Protein AF-A0A933CI07-F1 (afdb_monomer_lite)

Radius of gyration: 17.87 Å; chains: 1; bounding box: 46×27×45 Å

Structure (mmCIF, N/CA/C/O backbone):
data_AF-A0A933CI07-F1
#
_entry.id   AF-A0A933CI07-F1
#
loop_
_atom_site.group_PDB
_atom_site.id
_atom_site.type_symbol
_atom_site.label_atom_id
_atom_site.label_alt_id
_atom_site.label_comp_id
_atom_site.label_asym_id
_atom_site.label_entity_id
_atom_site.label_seq_id
_atom_site.pdbx_PDB_ins_code
_atom_site.Cartn_x
_atom_site.Cartn_y
_atom_site.Cartn_z
_atom_site.occupancy
_atom_site.B_iso_or_equiv
_atom_site.auth_seq_id
_atom_site.auth_comp_id
_atom_site.auth_asym_id
_atom_site.auth_atom_id
_atom_site.pdbx_PDB_model_num
ATOM 1 N N . PRO A 1 1 ? 26.756 6.785 -13.950 1.00 48.25 1 PRO A N 1
ATOM 2 C CA . PRO A 1 1 ? 26.154 7.900 -14.717 1.00 48.25 1 PRO A CA 1
ATOM 3 C C . PRO A 1 1 ? 26.266 7.628 -16.229 1.00 48.25 1 PRO A C 1
ATOM 5 O O . PRO A 1 1 ? 27.077 8.226 -16.926 1.00 48.25 1 PRO A O 1
ATOM 8 N N . GLU A 1 2 ? 25.486 6.657 -16.709 1.00 47.25 2 GLU A N 1
ATOM 9 C CA . GLU A 1 2 ? 25.438 6.242 -18.123 1.00 47.25 2 GLU A CA 1
ATOM 10 C C . GLU A 1 2 ? 24.349 6.997 -18.911 1.00 47.25 2 GLU A C 1
ATOM 12 O O . GLU A 1 2 ? 24.479 7.188 -20.115 1.00 47.25 2 GLU A O 1
ATOM 17 N N . ASP A 1 3 ? 23.333 7.534 -18.220 1.00 50.97 3 ASP A N 1
ATOM 18 C CA . ASP A 1 3 ? 22.217 8.295 -18.811 1.00 50.97 3 ASP A CA 1
ATOM 19 C C . ASP A 1 3 ? 22.585 9.729 -19.261 1.00 50.97 3 ASP A C 1
ATOM 21 O O . ASP A 1 3 ? 21.765 10.412 -19.864 1.00 50.97 3 ASP A O 1
ATOM 25 N N . LEU A 1 4 ? 23.811 10.205 -19.001 1.00 55.47 4 LEU A N 1
ATOM 26 C CA . LEU A 1 4 ? 24.262 11.550 -19.403 1.00 55.47 4 LEU A CA 1
ATOM 27 C C . LEU A 1 4 ? 24.882 11.601 -20.809 1.00 55.47 4 LEU A C 1
ATOM 29 O O . LEU A 1 4 ? 25.163 12.688 -21.308 1.00 55.47 4 LEU A O 1
ATOM 33 N N . ARG A 1 5 ? 25.156 10.450 -21.440 1.00 55.44 5 ARG A N 1
ATOM 34 C CA . ARG A 1 5 ? 25.950 10.402 -22.682 1.00 55.44 5 ARG A CA 1
ATOM 35 C C . ARG A 1 5 ? 25.124 10.444 -23.963 1.00 55.44 5 ARG A C 1
ATOM 37 O O . ARG A 1 5 ? 25.671 10.818 -24.994 1.00 55.44 5 ARG A O 1
ATOM 44 N N . GLN A 1 6 ? 23.839 10.091 -23.921 1.00 44.31 6 GLN A N 1
ATOM 45 C CA . GLN A 1 6 ? 22.942 10.190 -25.076 1.00 44.31 6 GLN A CA 1
ATOM 46 C C . GLN A 1 6 ? 21.508 10.478 -24.613 1.00 44.31 6 GLN A C 1
ATOM 48 O O . GLN A 1 6 ? 21.046 9.835 -23.668 1.00 44.31 6 GLN A O 1
ATOM 53 N N . PRO A 1 7 ? 20.768 11.395 -25.265 1.00 46.72 7 PRO A N 1
ATOM 54 C CA . PRO A 1 7 ? 19.356 11.591 -24.974 1.00 46.72 7 PRO A CA 1
ATOM 55 C C . PRO A 1 7 ? 18.601 10.308 -25.330 1.00 46.72 7 PRO A C 1
ATOM 57 O O . PRO A 1 7 ? 18.418 9.966 -26.500 1.00 46.72 7 PRO A O 1
ATOM 60 N N . LYS A 1 8 ? 18.167 9.569 -24.306 1.00 57.56 8 LYS A N 1
ATOM 61 C CA . LYS A 1 8 ? 17.295 8.407 -24.473 1.00 57.56 8 LYS A CA 1
ATOM 62 C C . LYS A 1 8 ? 16.003 8.913 -25.107 1.00 57.56 8 LYS A C 1
ATOM 64 O O . LYS A 1 8 ? 15.225 9.609 -24.460 1.00 57.56 8 LYS A O 1
ATOM 69 N N . LYS A 1 9 ? 15.786 8.596 -26.385 1.00 54.38 9 LYS A N 1
ATOM 70 C CA . LYS A 1 9 ? 14.552 8.908 -27.113 1.00 54.38 9 LYS A CA 1
ATOM 71 C C . LYS A 1 9 ? 13.429 8.056 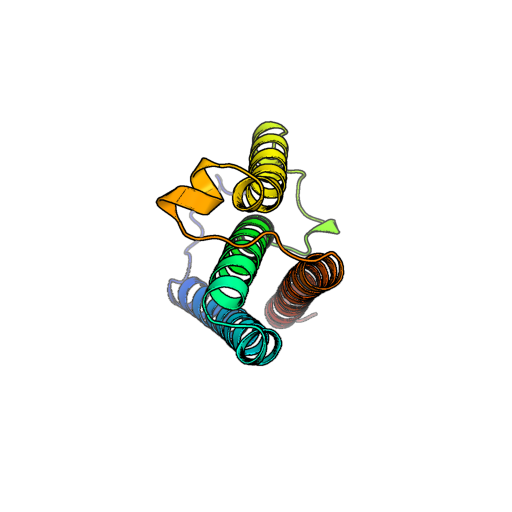-26.508 1.00 54.38 9 LYS A C 1
ATOM 73 O O . LYS A 1 9 ? 13.122 6.981 -27.016 1.00 54.38 9 LYS A O 1
ATOM 78 N N . GLN A 1 10 ? 12.902 8.471 -25.355 1.00 58.12 10 GLN A N 1
ATOM 79 C CA . GLN A 1 10 ? 11.820 7.773 -24.669 1.00 58.12 10 GLN A CA 1
ATOM 80 C C . GLN A 1 10 ? 10.606 7.791 -25.591 1.00 58.12 10 GLN A C 1
ATOM 82 O O . GLN A 1 10 ? 10.057 8.845 -25.906 1.00 58.12 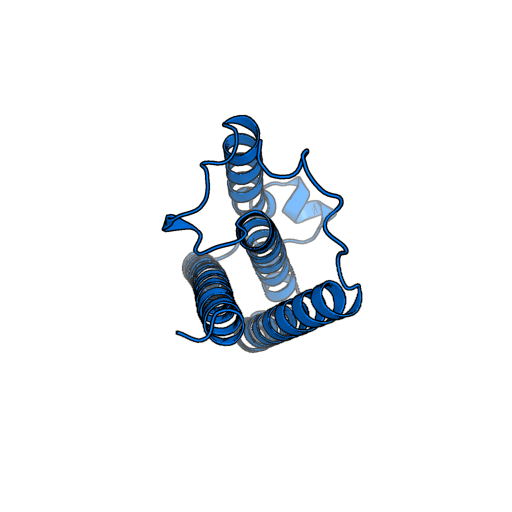10 GLN A O 1
ATOM 87 N N . ARG A 1 11 ? 10.216 6.615 -26.082 1.00 68.25 11 ARG A N 1
ATOM 88 C CA . ARG A 1 11 ? 9.009 6.478 -26.888 1.00 68.25 11 ARG A CA 1
ATOM 89 C C . ARG A 1 11 ? 7.841 6.624 -25.922 1.00 68.25 11 ARG A C 1
ATOM 91 O O . ARG A 1 11 ? 7.603 5.728 -25.122 1.00 68.25 11 ARG A O 1
ATOM 98 N N . THR A 1 12 ? 7.117 7.738 -25.982 1.00 74.44 12 THR A N 1
ATOM 99 C CA . THR A 1 12 ? 5.974 8.040 -25.100 1.00 74.44 12 THR A CA 1
ATOM 100 C C . THR A 1 12 ? 4.988 6.870 -24.985 1.00 74.44 12 THR A C 1
ATOM 102 O O . THR A 1 12 ? 4.474 6.602 -23.904 1.00 74.44 12 THR A O 1
ATOM 105 N N . GLY A 1 13 ? 4.804 6.099 -26.065 1.00 75.38 13 GLY A N 1
ATOM 106 C CA . GLY A 1 13 ? 3.972 4.890 -26.065 1.00 75.38 13 GLY A CA 1
ATOM 107 C C . GLY A 1 13 ? 4.406 3.803 -25.072 1.00 75.38 13 GLY A C 1
ATOM 108 O O . GLY A 1 13 ? 3.560 3.095 -24.542 1.00 75.38 13 GLY A O 1
ATOM 109 N N . GLU A 1 14 ? 5.694 3.687 -24.754 1.00 72.88 14 GLU A N 1
ATOM 110 C CA . GLU A 1 14 ? 6.197 2.705 -23.784 1.00 72.88 14 GLU A CA 1
ATOM 111 C C . GLU A 1 14 ? 5.883 3.114 -22.341 1.00 72.88 14 GLU A C 1
ATOM 113 O O . GLU A 1 14 ? 5.617 2.255 -21.502 1.00 72.88 14 GLU A O 1
ATOM 118 N N . ILE A 1 15 ? 5.885 4.422 -22.062 1.00 76.94 15 ILE A N 1
ATOM 119 C CA . ILE A 1 15 ? 5.483 4.974 -20.762 1.00 76.94 15 ILE A CA 1
ATOM 120 C C . ILE A 1 15 ? 3.982 4.770 -20.572 1.00 76.94 15 ILE A C 1
ATOM 122 O O . ILE A 1 15 ? 3.561 4.289 -19.523 1.00 76.94 15 ILE A O 1
ATOM 126 N N . ILE A 1 16 ? 3.190 5.075 -21.605 1.00 82.62 16 ILE A N 1
ATOM 127 C CA . ILE A 1 16 ? 1.735 4.893 -21.587 1.00 82.62 16 ILE A CA 1
ATOM 128 C C . ILE A 1 16 ? 1.392 3.420 -21.362 1.00 82.62 16 ILE A C 1
ATOM 130 O O . ILE A 1 16 ? 0.637 3.117 -20.448 1.00 82.62 16 ILE A O 1
ATOM 134 N N . LEU A 1 17 ? 1.995 2.497 -22.119 1.00 81.62 17 LEU A N 1
ATOM 135 C CA . LEU A 1 17 ? 1.744 1.064 -21.960 1.00 81.62 17 LEU A CA 1
ATOM 136 C C . LEU A 1 17 ? 2.081 0.579 -20.543 1.00 81.62 17 LEU A C 1
ATOM 138 O O . LEU A 1 17 ? 1.282 -0.125 -19.931 1.00 81.62 17 LEU A O 1
ATOM 142 N N . ALA A 1 18 ? 3.238 0.971 -20.002 1.00 79.12 18 ALA A N 1
ATOM 143 C CA . ALA A 1 18 ? 3.622 0.597 -18.644 1.00 79.12 18 ALA A CA 1
ATOM 144 C C . ALA A 1 18 ? 2.635 1.146 -17.600 1.00 79.12 18 ALA A C 1
ATOM 146 O O . ALA A 1 18 ? 2.193 0.397 -16.730 1.00 79.12 18 ALA A O 1
ATOM 147 N N . ALA A 1 19 ? 2.249 2.420 -17.718 1.00 83.62 19 ALA A N 1
ATOM 148 C CA . ALA A 1 19 ? 1.275 3.048 -16.832 1.00 83.62 19 ALA A CA 1
ATOM 149 C C . ALA A 1 19 ? -0.102 2.370 -16.917 1.00 83.62 19 ALA A C 1
ATOM 151 O O . ALA A 1 19 ? -0.712 2.103 -15.886 1.00 83.62 19 ALA A O 1
ATOM 152 N N . THR A 1 20 ? -0.571 2.024 -18.121 1.00 87.44 20 THR A N 1
ATOM 153 C CA . THR A 1 20 ? -1.846 1.321 -18.316 1.00 87.44 20 THR A CA 1
ATOM 154 C C . THR A 1 20 ? -1.833 -0.056 -17.664 1.00 87.44 20 THR A C 1
ATOM 156 O O . THR A 1 20 ? -2.764 -0.386 -16.937 1.00 87.44 20 THR A O 1
ATOM 159 N N . ILE A 1 21 ? -0.786 -0.859 -17.873 1.00 86.31 21 ILE A N 1
ATOM 160 C CA . ILE A 1 21 ? -0.726 -2.207 -17.296 1.00 86.31 21 ILE A CA 1
ATOM 161 C C . ILE A 1 21 ? -0.657 -2.135 -15.761 1.00 86.31 21 ILE A C 1
ATOM 163 O O . ILE A 1 21 ? -1.385 -2.859 -15.086 1.00 86.31 21 ILE A O 1
ATOM 167 N N . LEU A 1 22 ? 0.171 -1.244 -15.205 1.00 85.00 22 LEU A N 1
ATOM 168 C CA . LEU A 1 22 ? 0.253 -1.041 -13.753 1.00 85.00 22 LEU A CA 1
ATOM 169 C C . LEU A 1 22 ? -1.080 -0.546 -13.171 1.00 85.00 22 LEU A C 1
ATOM 171 O O . LEU A 1 22 ? -1.503 -1.027 -12.122 1.00 85.00 22 LEU A O 1
ATOM 175 N N . GLY A 1 23 ? -1.768 0.356 -13.878 1.00 89.38 23 GLY A N 1
ATOM 176 C CA . GLY A 1 23 ? -3.100 0.830 -13.509 1.00 89.38 23 GLY A CA 1
ATOM 177 C C . GLY A 1 23 ? -4.131 -0.298 -13.476 1.00 89.38 23 GLY A C 1
ATOM 178 O O . GLY A 1 23 ? -4.842 -0.435 -12.487 1.00 89.38 23 GLY A O 1
ATOM 179 N N . VAL A 1 24 ? -4.154 -1.168 -14.493 1.00 92.56 24 VAL A N 1
ATOM 180 C CA . VAL A 1 24 ? -5.049 -2.340 -14.533 1.00 92.56 24 VAL A CA 1
ATOM 181 C C . VAL A 1 24 ? -4.788 -3.280 -13.356 1.00 92.56 24 VAL A C 1
ATOM 183 O O . VAL A 1 24 ? -5.737 -3.736 -12.720 1.00 92.56 24 VAL A O 1
ATOM 186 N N . VAL A 1 25 ? -3.519 -3.547 -13.028 1.00 91.00 25 VAL A N 1
ATOM 187 C CA . VAL A 1 25 ? -3.171 -4.352 -11.846 1.00 91.00 25 VAL A CA 1
ATOM 188 C C . VAL A 1 25 ? -3.689 -3.684 -10.573 1.00 91.00 25 VAL A C 1
ATOM 190 O O . VAL A 1 25 ? -4.321 -4.359 -9.766 1.00 91.00 25 VAL A O 1
ATOM 193 N N . SER A 1 26 ? -3.497 -2.370 -10.412 1.00 91.62 26 SER A N 1
ATOM 194 C CA . SER A 1 26 ? -4.038 -1.626 -9.266 1.00 91.62 26 SER A CA 1
ATOM 195 C C . SER A 1 26 ? -5.550 -1.780 -9.158 1.00 91.62 26 SER A C 1
ATOM 197 O O . SER A 1 26 ? -6.043 -2.184 -8.113 1.00 91.62 26 SER A O 1
ATOM 199 N N . THR A 1 27 ? -6.276 -1.589 -10.261 1.00 94.00 27 THR A N 1
ATOM 200 C CA . THR A 1 27 ? -7.738 -1.713 -10.286 1.00 94.00 27 THR A CA 1
ATOM 201 C C . THR A 1 27 ? -8.218 -3.116 -9.900 1.00 94.00 27 THR A C 1
ATOM 203 O O . THR A 1 27 ? -9.223 -3.253 -9.205 1.00 94.00 27 THR A O 1
ATOM 206 N N . ILE A 1 28 ? -7.508 -4.178 -10.300 1.00 95.81 28 ILE A N 1
ATOM 207 C CA . ILE A 1 28 ? -7.829 -5.551 -9.871 1.00 95.81 28 ILE A CA 1
ATOM 208 C C . ILE A 1 28 ? -7.695 -5.688 -8.348 1.00 95.81 28 ILE A C 1
ATOM 210 O O . ILE A 1 28 ? -8.559 -6.290 -7.710 1.00 95.81 28 ILE A O 1
ATOM 214 N N . PHE A 1 29 ? -6.638 -5.123 -7.760 1.00 95.19 29 PHE A N 1
ATOM 215 C CA . PHE A 1 29 ? -6.432 -5.143 -6.310 1.00 95.19 29 PHE A CA 1
ATOM 216 C C . PHE A 1 29 ? -7.426 -4.253 -5.559 1.00 95.19 29 PHE A C 1
ATOM 218 O O . PHE A 1 29 ? -7.880 -4.639 -4.479 1.00 95.19 29 PHE A O 1
ATOM 225 N N . ASP A 1 3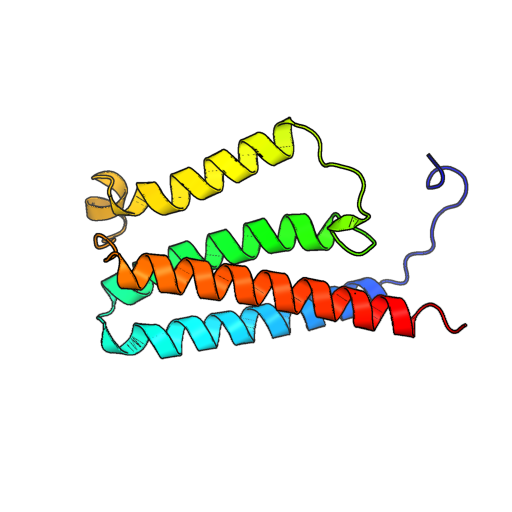0 ? -7.842 -3.130 -6.142 1.00 94.50 30 ASP A N 1
ATOM 226 C CA . ASP A 1 30 ? -8.934 -2.315 -5.613 1.00 94.50 30 ASP A CA 1
ATOM 227 C C . ASP A 1 30 ? -10.225 -3.137 -5.561 1.00 94.50 30 ASP A C 1
ATOM 229 O O . ASP A 1 30 ? -10.818 -3.293 -4.492 1.00 94.50 30 ASP A O 1
ATOM 233 N N . PHE A 1 31 ? -10.627 -3.770 -6.670 1.00 96.12 31 PHE A N 1
ATOM 234 C CA . PHE A 1 31 ? -11.808 -4.638 -6.688 1.00 96.12 31 PHE A CA 1
ATOM 235 C C . PHE A 1 31 ? -11.700 -5.814 -5.715 1.00 96.12 31 PHE A C 1
ATOM 237 O O . PHE A 1 31 ? -12.689 -6.138 -5.055 1.00 96.12 31 PHE A O 1
ATOM 244 N N . ALA A 1 32 ? -10.523 -6.431 -5.581 1.00 96.06 32 ALA A N 1
ATOM 245 C CA . ALA A 1 32 ? -10.290 -7.474 -4.586 1.00 96.06 32 ALA A CA 1
ATOM 246 C C . ALA A 1 32 ? -10.512 -6.945 -3.160 1.00 96.06 32 ALA A C 1
ATOM 248 O O . ALA A 1 32 ? -11.186 -7.594 -2.360 1.00 96.06 32 ALA A O 1
ATOM 249 N N . THR A 1 33 ? -10.028 -5.737 -2.867 1.00 95.44 33 THR A N 1
ATOM 250 C CA . THR A 1 33 ? -10.233 -5.058 -1.582 1.00 95.44 33 THR A CA 1
ATOM 251 C C . THR A 1 33 ? -11.720 -4.836 -1.315 1.00 95.44 33 THR A C 1
ATOM 253 O O . THR A 1 33 ? -12.234 -5.283 -0.288 1.00 95.44 33 THR A O 1
ATOM 256 N N . PHE A 1 34 ? -12.455 -4.243 -2.262 1.00 95.19 34 PHE A N 1
ATOM 257 C CA . PHE A 1 34 ? -13.905 -4.070 -2.128 1.00 95.19 34 PHE A CA 1
ATOM 258 C C . PHE A 1 34 ? -14.618 -5.413 -1.931 1.00 95.19 34 PHE A C 1
ATOM 260 O O . PHE A 1 34 ? -15.470 -5.536 -1.053 1.00 95.19 34 PHE A O 1
ATOM 267 N N . PHE A 1 35 ? -14.259 -6.444 -2.697 1.00 96.12 35 PHE A N 1
ATOM 268 C CA . PHE A 1 35 ? -14.894 -7.758 -2.608 1.00 96.12 35 PHE A CA 1
ATOM 269 C C . PHE A 1 35 ? -14.696 -8.425 -1.241 1.00 96.12 35 PHE A C 1
ATOM 271 O O . PHE A 1 35 ? -15.635 -9.031 -0.723 1.00 96.12 35 PHE A O 1
ATOM 278 N N . ILE A 1 36 ? -13.506 -8.292 -0.655 1.00 95.19 36 ILE A N 1
ATOM 279 C CA . ILE A 1 36 ? -13.155 -8.869 0.647 1.00 95.19 36 ILE A CA 1
ATOM 280 C C . ILE A 1 36 ? -13.838 -8.121 1.803 1.00 95.19 36 ILE A C 1
ATOM 282 O O . ILE A 1 36 ? -14.312 -8.749 2.753 1.00 95.19 36 ILE A O 1
ATOM 286 N N . PHE A 1 37 ? -13.921 -6.787 1.734 1.00 94.88 37 PHE A N 1
ATOM 287 C CA . PHE A 1 37 ? -14.407 -5.965 2.850 1.00 94.88 37 PHE A CA 1
ATOM 288 C C . PHE A 1 37 ? -15.881 -5.527 2.742 1.00 94.88 37 PHE A C 1
ATOM 290 O O . PHE A 1 37 ? -16.424 -5.049 3.737 1.00 94.88 37 PHE A O 1
ATOM 297 N N . LYS A 1 38 ? -16.579 -5.733 1.609 1.00 92.06 38 LYS A N 1
ATOM 298 C CA . LYS A 1 38 ? -17.979 -5.278 1.390 1.00 92.06 38 LYS A CA 1
ATOM 299 C C . LYS A 1 38 ? -18.993 -5.709 2.454 1.00 92.06 38 LYS A C 1
ATOM 301 O O . LYS A 1 38 ? -20.003 -5.040 2.629 1.00 92.06 38 LYS A O 1
ATOM 306 N N . GLY A 1 39 ? -18.753 -6.822 3.149 1.00 91.06 39 GLY A N 1
ATOM 307 C CA . GLY A 1 39 ? -19.659 -7.359 4.171 1.00 91.06 39 GLY A CA 1
ATOM 308 C C . GLY A 1 39 ? -19.400 -6.858 5.594 1.00 91.06 39 GLY A C 1
ATOM 309 O O . GLY A 1 39 ? -20.111 -7.261 6.506 1.00 91.06 39 GLY A O 1
ATOM 310 N N . GLN A 1 40 ? -18.379 -6.025 5.807 1.00 91.62 40 GLN A N 1
ATOM 311 C CA . GLN A 1 40 ? -17.892 -5.668 7.149 1.00 91.62 40 GLN A CA 1
ATOM 312 C C . GLN A 1 40 ? -18.386 -4.290 7.628 1.00 91.62 40 GLN A C 1
ATOM 314 O O . GLN A 1 40 ? -17.998 -3.829 8.698 1.00 91.62 40 GLN A O 1
ATOM 319 N N . GLY A 1 41 ? -19.256 -3.645 6.846 1.00 92.75 41 GLY A N 1
ATOM 320 C CA . GLY A 1 41 ? -19.756 -2.292 7.082 1.00 92.75 41 GLY A CA 1
ATOM 321 C C . GLY A 1 41 ? -18.959 -1.223 6.330 1.00 92.75 41 GLY A C 1
ATOM 322 O O . GLY A 1 41 ? -17.772 -1.386 6.045 1.00 92.75 41 GLY A O 1
ATOM 323 N N . GLU A 1 42 ? -19.624 -0.111 6.014 1.00 92.81 42 GLU A N 1
ATOM 324 C CA . GLU A 1 42 ? -19.076 0.971 5.180 1.00 92.81 42 GLU A CA 1
ATOM 325 C C . GLU A 1 42 ? -17.804 1.583 5.778 1.00 92.81 42 GLU A C 1
ATOM 327 O O . GLU A 1 42 ? -16.805 1.747 5.082 1.00 92.81 42 GLU A O 1
ATOM 332 N N . GLN A 1 43 ? -17.794 1.834 7.090 1.00 93.69 43 GLN A N 1
ATOM 333 C CA . GLN A 1 43 ? -16.642 2.425 7.780 1.00 93.69 43 GLN A CA 1
ATOM 334 C C . GLN A 1 43 ? -15.443 1.468 7.849 1.00 93.69 43 GLN A C 1
ATOM 336 O O . GLN A 1 43 ? -14.291 1.890 7.704 1.00 93.69 43 GLN A O 1
ATOM 341 N N . ALA A 1 44 ? -15.691 0.168 8.039 1.00 94.12 44 ALA A N 1
ATOM 342 C CA . ALA A 1 44 ? -14.636 -0.843 8.013 1.00 94.12 44 ALA A CA 1
ATOM 343 C C . ALA A 1 44 ? -14.037 -0.963 6.613 1.00 94.12 44 ALA A C 1
ATOM 345 O O . ALA A 1 44 ? -12.816 -1.007 6.468 1.00 94.12 44 ALA A O 1
ATOM 346 N N . LEU A 1 45 ? -14.880 -0.953 5.579 1.00 95.44 45 LEU A N 1
ATOM 347 C CA . LEU A 1 45 ? -14.420 -0.935 4.200 1.00 95.44 45 LEU A CA 1
ATOM 348 C C . LEU A 1 45 ? -13.591 0.315 3.912 1.00 95.44 45 LEU A C 1
ATOM 350 O O . LEU A 1 45 ? -12.482 0.181 3.411 1.00 95.44 45 LEU A O 1
ATOM 354 N N . GLN A 1 46 ? -14.071 1.504 4.280 1.00 95.12 46 GLN A N 1
ATOM 355 C CA . GLN A 1 46 ? -13.352 2.765 4.087 1.00 95.12 46 GLN A CA 1
ATOM 356 C C . GLN A 1 46 ? -11.975 2.741 4.768 1.00 95.12 46 GLN A C 1
ATOM 358 O O . GLN A 1 46 ? -10.979 3.127 4.160 1.00 95.12 46 GLN A O 1
ATOM 363 N N . THR A 1 47 ? -11.904 2.248 6.008 1.00 96.19 47 THR A N 1
ATOM 364 C CA . THR A 1 47 ? -10.648 2.174 6.771 1.00 96.19 47 THR A CA 1
ATOM 365 C C . THR A 1 47 ? -9.653 1.208 6.127 1.00 96.19 47 THR A C 1
ATOM 367 O O . THR A 1 47 ? -8.481 1.539 5.948 1.00 96.19 47 THR A O 1
ATOM 370 N N . ASN A 1 48 ? -10.108 0.010 5.754 1.00 96.50 48 ASN A N 1
ATOM 371 C CA . ASN A 1 48 ? -9.240 -0.996 5.146 1.00 96.50 48 ASN A CA 1
ATOM 372 C C . ASN A 1 48 ? -8.826 -0.610 3.726 1.00 96.50 48 ASN A C 1
ATOM 374 O O . ASN A 1 48 ? -7.663 -0.767 3.366 1.00 96.50 48 ASN A O 1
ATOM 378 N N . TRP A 1 49 ? -9.742 -0.036 2.948 1.00 96.31 49 TRP A N 1
ATOM 379 C CA . TRP A 1 49 ? -9.454 0.477 1.615 1.00 96.31 49 TRP A CA 1
ATOM 380 C C . TRP A 1 49 ? -8.448 1.633 1.653 1.00 96.31 49 TRP A C 1
ATOM 382 O O . TRP A 1 49 ? -7.513 1.632 0.856 1.00 96.31 49 TRP A O 1
ATOM 392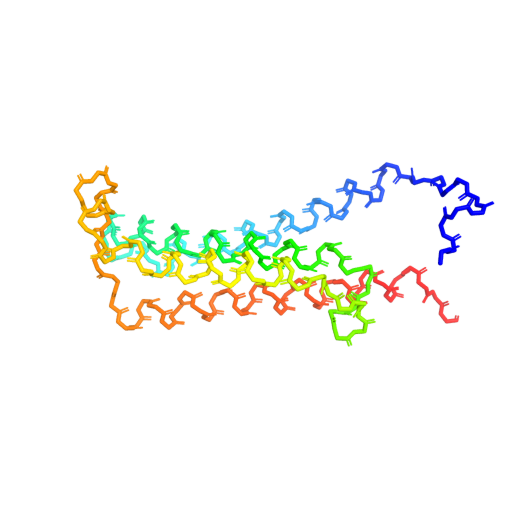 N N . PHE A 1 50 ? -8.549 2.548 2.627 1.00 96.38 50 PHE A N 1
ATOM 393 C CA . PHE A 1 50 ? -7.534 3.579 2.881 1.00 96.38 50 PHE A CA 1
ATOM 394 C C . PHE A 1 50 ? -6.146 2.968 3.107 1.00 96.38 50 PHE A C 1
ATOM 396 O O . PHE A 1 50 ? -5.182 3.361 2.446 1.00 96.38 50 PHE A O 1
ATOM 403 N N . MET A 1 51 ? -6.044 1.980 4.004 1.00 97.12 51 MET A N 1
ATOM 404 C CA . MET A 1 51 ? -4.760 1.347 4.306 1.00 97.12 51 MET A CA 1
ATOM 405 C C . MET A 1 51 ? -4.178 0.628 3.086 1.00 97.12 51 MET A C 1
ATOM 407 O O . MET A 1 51 ? -3.007 0.833 2.768 1.00 97.12 51 MET A O 1
ATOM 411 N N . VAL A 1 52 ? -4.985 -0.175 2.378 1.00 96.81 52 VAL A N 1
ATOM 412 C CA . VAL A 1 52 ? -4.532 -0.876 1.164 1.00 96.81 52 VAL A CA 1
ATOM 413 C C 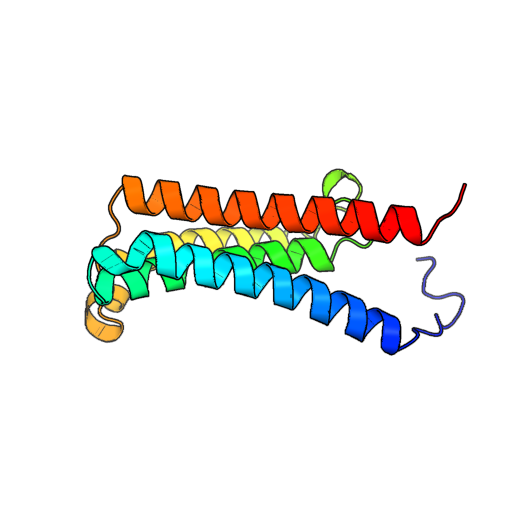. VAL A 1 52 ? -4.065 0.122 0.110 1.00 96.81 52 VAL A C 1
ATOM 415 O O . VAL A 1 52 ? -2.975 -0.061 -0.417 1.00 96.81 52 VAL A O 1
ATOM 418 N N . SER A 1 53 ? -4.819 1.197 -0.132 1.00 95.88 53 SER A N 1
ATOM 419 C CA . SER A 1 53 ? -4.495 2.200 -1.157 1.00 95.88 53 SER A CA 1
ATOM 420 C C . SER A 1 53 ? -3.147 2.876 -0.905 1.00 95.88 53 SER A C 1
ATOM 422 O O . SER A 1 53 ? -2.341 3.029 -1.821 1.00 95.88 53 SER A O 1
ATOM 424 N N . ILE A 1 54 ? -2.855 3.254 0.346 1.00 96.25 54 ILE A N 1
ATOM 425 C CA . ILE A 1 54 ? -1.547 3.841 0.667 1.00 96.25 54 ILE A CA 1
ATOM 426 C C . ILE A 1 54 ? -0.443 2.794 0.530 1.00 96.25 54 ILE A C 1
ATOM 428 O O . ILE A 1 54 ? 0.622 3.092 -0.012 1.00 96.25 54 ILE A O 1
ATOM 432 N N . PHE A 1 55 ? -0.678 1.560 0.980 1.00 95.81 55 PHE A N 1
ATOM 433 C CA . PHE A 1 55 ? 0.314 0.501 0.837 1.00 95.81 55 PHE A CA 1
ATOM 434 C C . PHE A 1 55 ? 0.645 0.202 -0.624 1.00 95.81 55 PHE A C 1
ATOM 436 O O . PHE A 1 55 ? 1.826 0.112 -0.967 1.00 95.81 55 PHE A O 1
ATOM 443 N N . THR A 1 56 ? -0.359 0.071 -1.490 1.00 94.00 56 THR A N 1
ATOM 444 C CA . THR A 1 56 ? -0.147 -0.183 -2.916 1.00 94.00 56 THR A CA 1
ATOM 445 C C . THR A 1 56 ? 0.580 0.977 -3.579 1.00 94.00 56 THR A C 1
ATOM 447 O O . THR A 1 56 ? 1.516 0.721 -4.329 1.00 94.00 56 THR A O 1
ATOM 450 N N . GLU A 1 57 ? 0.256 2.228 -3.247 1.00 93.81 57 GLU A N 1
ATOM 451 C CA . GLU A 1 57 ? 0.943 3.403 -3.798 1.00 93.81 57 GLU A CA 1
ATOM 452 C C . GLU A 1 57 ? 2.416 3.469 -3.364 1.00 93.81 57 GLU A C 1
ATOM 454 O O . GLU A 1 57 ? 3.317 3.651 -4.187 1.00 93.81 57 GLU A O 1
ATOM 459 N N . LEU A 1 58 ? 2.697 3.242 -2.076 1.00 92.56 58 LEU A N 1
ATOM 460 C CA . LEU A 1 58 ? 4.070 3.193 -1.571 1.00 92.56 58 LEU A CA 1
ATOM 461 C C . LEU A 1 58 ? 4.858 2.071 -2.256 1.00 92.56 58 LEU A C 1
ATOM 463 O O . LEU A 1 58 ? 5.974 2.293 -2.719 1.00 92.56 58 LEU A O 1
ATOM 467 N N . LEU A 1 59 ? 4.280 0.878 -2.388 1.00 89.81 59 LEU A N 1
ATOM 468 C CA . LEU A 1 59 ? 4.918 -0.253 -3.067 1.00 89.81 59 LEU A CA 1
ATOM 469 C C . LEU A 1 59 ? 5.102 -0.002 -4.570 1.00 89.81 59 LEU A C 1
ATOM 471 O O . LEU A 1 59 ? 6.136 -0.373 -5.137 1.00 89.81 59 LEU A O 1
ATOM 475 N N . LEU A 1 60 ? 4.139 0.658 -5.214 1.00 87.31 60 LEU A N 1
ATOM 476 C CA . LEU A 1 60 ? 4.214 1.074 -6.610 1.00 87.31 60 LEU A CA 1
ATOM 477 C C . LEU A 1 60 ? 5.375 2.044 -6.822 1.00 87.31 60 LEU A C 1
ATOM 479 O O . LEU A 1 60 ? 6.158 1.834 -7.747 1.00 87.31 60 LEU A O 1
ATOM 483 N N . LEU A 1 61 ? 5.558 3.028 -5.934 1.00 86.56 61 LEU A N 1
ATOM 484 C CA . LEU A 1 61 ? 6.678 3.974 -5.969 1.00 86.56 61 LEU A CA 1
ATOM 485 C C . LEU A 1 61 ? 8.032 3.245 -5.996 1.00 86.56 61 LEU A C 1
ATOM 487 O O . LEU A 1 61 ? 8.901 3.567 -6.815 1.00 86.56 61 LEU A O 1
ATOM 491 N N . PHE A 1 62 ? 8.221 2.215 -5.164 1.00 81.06 62 PHE A N 1
ATOM 492 C CA . PHE A 1 62 ? 9.439 1.393 -5.222 1.00 81.06 62 PHE A CA 1
ATOM 493 C C . PHE A 1 62 ? 9.524 0.561 -6.500 1.00 81.06 62 PHE A C 1
ATOM 495 O O . PHE A 1 62 ? 10.613 0.417 -7.065 1.00 81.06 62 PHE A O 1
ATOM 502 N N . SER A 1 63 ? 8.394 0.031 -6.968 1.00 78.56 63 SER A N 1
ATOM 503 C CA . SER A 1 63 ? 8.336 -0.777 -8.183 1.00 78.56 63 SER A CA 1
ATOM 504 C C . SER A 1 63 ? 8.768 0.019 -9.418 1.00 78.56 63 SER A C 1
ATOM 506 O O . SER A 1 63 ? 9.616 -0.473 -10.166 1.00 78.56 63 SER A O 1
ATOM 508 N N . ILE A 1 64 ? 8.260 1.248 -9.597 1.00 77.75 64 ILE A N 1
ATOM 509 C CA . ILE A 1 64 ? 8.559 2.112 -10.754 1.00 77.75 64 ILE A CA 1
ATOM 510 C C . ILE A 1 64 ? 9.975 2.692 -10.715 1.00 77.75 64 ILE A C 1
ATOM 512 O O . ILE A 1 64 ? 10.584 2.902 -11.762 1.00 77.75 64 ILE A O 1
ATOM 516 N N . ARG A 1 65 ? 10.527 2.942 -9.517 1.00 74.75 65 ARG A N 1
ATOM 517 C CA . ARG A 1 65 ? 11.888 3.483 -9.362 1.00 74.75 65 ARG A CA 1
ATOM 518 C C .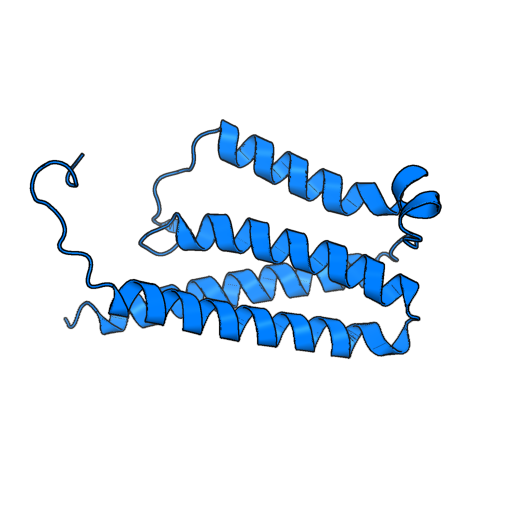 ARG A 1 65 ? 12.948 2.479 -9.822 1.00 74.75 65 ARG A C 1
ATOM 520 O O . ARG A 1 65 ? 14.017 2.865 -10.293 1.00 74.75 65 ARG A O 1
ATOM 527 N N . ALA A 1 66 ? 12.665 1.190 -9.671 1.00 67.38 66 ALA A N 1
ATOM 528 C CA . ALA A 1 66 ? 13.537 0.117 -10.105 1.00 67.38 66 ALA A CA 1
ATOM 529 C C . ALA A 1 66 ? 13.302 -0.207 -11.591 1.00 67.38 66 ALA A C 1
ATOM 531 O O . ALA A 1 66 ? 12.334 -0.874 -11.942 1.00 67.38 66 ALA A O 1
ATOM 532 N N . ALA A 1 67 ? 14.243 0.178 -12.463 1.00 58.94 67 ALA A N 1
ATOM 533 C CA . ALA A 1 67 ? 14.215 -0.185 -13.889 1.00 58.94 67 ALA A CA 1
ATOM 534 C C . ALA A 1 67 ? 14.321 -1.711 -14.154 1.00 58.94 67 ALA A C 1
ATOM 536 O O . ALA A 1 67 ? 14.121 -2.159 -15.281 1.00 58.94 67 ALA A O 1
ATOM 537 N N . GLY A 1 68 ? 14.630 -2.509 -13.123 1.00 60.25 68 GLY A N 1
ATOM 538 C CA . GLY A 1 68 ? 14.677 -3.973 -13.145 1.00 60.25 68 GLY A CA 1
ATOM 539 C C . GLY A 1 68 ? 13.972 -4.602 -11.929 1.00 60.25 68 GLY A C 1
ATOM 540 O O . GLY A 1 68 ? 13.243 -3.911 -11.209 1.00 60.25 68 GLY A O 1
ATOM 541 N N . PRO A 1 69 ? 14.172 -5.910 -11.670 1.00 59.28 69 PRO A N 1
ATOM 542 C CA . PRO A 1 69 ? 13.659 -6.563 -10.464 1.00 59.28 69 PRO A CA 1
ATOM 543 C C . PRO A 1 69 ? 14.133 -5.808 -9.220 1.00 59.28 69 PRO A C 1
ATOM 545 O O . PRO A 1 69 ? 15.313 -5.457 -9.149 1.00 59.28 69 PRO A O 1
ATOM 548 N N . PHE A 1 70 ? 13.256 -5.595 -8.238 1.00 60.88 70 PHE A N 1
ATOM 549 C CA . PHE A 1 70 ? 13.553 -4.824 -7.021 1.00 60.88 70 PHE A CA 1
ATOM 550 C C . PHE A 1 70 ? 14.859 -5.268 -6.337 1.00 60.88 70 PHE A C 1
ATOM 552 O O . PHE A 1 70 ? 15.664 -4.453 -5.902 1.00 60.88 70 PHE A O 1
ATOM 559 N N . TRP A 1 71 ? 15.126 -6.573 -6.359 1.00 59.16 71 TRP A N 1
ATOM 560 C CA . TRP A 1 71 ? 16.291 -7.236 -5.769 1.00 59.16 71 TRP A CA 1
ATOM 561 C C . TRP A 1 71 ? 17.624 -6.917 -6.462 1.00 59.16 71 TRP A C 1
ATOM 563 O O . TRP A 1 71 ? 18.684 -7.122 -5.879 1.00 59.16 71 TRP A O 1
ATOM 573 N N . LYS A 1 72 ? 17.584 -6.447 -7.713 1.00 57.06 72 LYS A N 1
ATOM 574 C CA . LYS A 1 72 ? 18.760 -6.044 -8.501 1.00 57.06 72 LYS A CA 1
ATOM 575 C C . LYS A 1 72 ? 18.886 -4.522 -8.619 1.00 57.06 72 LYS A C 1
ATOM 577 O O . LYS A 1 72 ? 19.832 -4.039 -9.236 1.00 57.06 72 LYS A O 1
ATOM 582 N N . ALA A 1 73 ? 17.924 -3.772 -8.083 1.00 63.28 73 ALA A N 1
ATOM 583 C CA . ALA A 1 73 ? 17.890 -2.324 -8.193 1.00 63.28 73 ALA A CA 1
ATOM 584 C C . ALA A 1 73 ? 18.860 -1.664 -7.205 1.00 63.28 73 ALA A C 1
ATOM 586 O O . ALA A 1 73 ? 19.093 -2.157 -6.100 1.00 63.28 73 ALA A O 1
ATOM 587 N N . LEU A 1 74 ? 19.419 -0.521 -7.611 1.00 61.28 74 LEU A N 1
ATOM 588 C CA . LEU A 1 74 ? 20.280 0.282 -6.751 1.00 61.28 74 LEU A CA 1
ATOM 589 C C . LEU A 1 74 ? 19.494 0.706 -5.502 1.00 61.28 74 LEU A C 1
ATOM 591 O O . LEU A 1 74 ? 18.363 1.188 -5.616 1.00 61.28 74 LEU A O 1
ATOM 595 N N . ARG A 1 75 ? 20.092 0.519 -4.318 1.00 65.69 75 ARG A N 1
ATOM 596 C CA . ARG A 1 75 ? 19.425 0.812 -3.044 1.00 65.69 75 ARG A CA 1
ATOM 597 C C . ARG A 1 75 ? 18.926 2.267 -3.032 1.00 65.69 75 ARG A C 1
ATOM 599 O O . ARG A 1 75 ? 19.701 3.168 -3.364 1.00 65.69 75 ARG A O 1
ATOM 606 N N . PRO A 1 76 ? 17.654 2.513 -2.670 1.00 70.62 76 PRO A N 1
ATOM 607 C CA . PRO A 1 76 ? 17.143 3.868 -2.524 1.00 70.62 76 PRO A CA 1
ATOM 608 C C . PRO A 1 76 ? 17.939 4.627 -1.459 1.00 70.62 76 PRO A C 1
ATOM 610 O O . PRO A 1 76 ? 18.527 4.022 -0.561 1.00 70.62 76 PRO A O 1
ATOM 613 N N . SER A 1 77 ? 17.959 5.959 -1.555 1.00 79.81 77 SER A N 1
ATOM 614 C CA . SER A 1 77 ? 18.580 6.785 -0.519 1.00 79.81 77 SER A CA 1
ATOM 615 C C . SER A 1 77 ? 17.899 6.542 0.829 1.00 79.81 77 SER A C 1
ATOM 617 O O . SER A 1 77 ? 16.691 6.292 0.892 1.00 79.81 77 SER A O 1
ATOM 619 N N . SER A 1 78 ? 18.664 6.653 1.916 1.00 82.88 78 SER A N 1
ATOM 620 C CA . SER A 1 78 ? 18.163 6.426 3.277 1.00 82.88 78 SER A CA 1
ATOM 621 C C . SER A 1 78 ? 16.934 7.284 3.601 1.00 82.88 78 SER A C 1
ATOM 623 O O . SER A 1 78 ? 16.038 6.828 4.303 1.00 82.88 78 SER A O 1
ATOM 625 N N . SER A 1 79 ? 16.838 8.488 3.024 1.00 86.81 79 SER A N 1
ATOM 626 C CA . SER A 1 79 ? 15.679 9.378 3.163 1.00 86.81 79 SER A CA 1
ATOM 627 C C . SER A 1 79 ? 14.394 8.791 2.573 1.00 86.81 79 SER A C 1
ATOM 629 O O . SER A 1 79 ? 13.349 8.883 3.204 1.00 86.81 79 SER A O 1
ATOM 631 N N . VAL A 1 80 ? 14.452 8.155 1.395 1.00 86.31 80 VAL A N 1
ATOM 632 C CA . VAL A 1 80 ? 13.267 7.542 0.760 1.00 86.31 80 VAL A CA 1
ATOM 633 C C . VAL A 1 80 ? 12.779 6.357 1.586 1.00 86.31 80 VAL A C 1
ATOM 635 O O . VAL A 1 80 ? 11.579 6.209 1.806 1.00 86.31 80 VAL A O 1
ATOM 638 N N . ILE A 1 81 ? 13.707 5.540 2.089 1.00 86.88 81 ILE A N 1
ATOM 639 C CA . ILE A 1 81 ? 13.380 4.409 2.962 1.00 86.88 81 ILE A CA 1
ATOM 640 C C . ILE A 1 81 ? 12.745 4.913 4.262 1.00 86.88 81 ILE A C 1
ATOM 642 O O . ILE A 1 81 ? 11.687 4.421 4.645 1.00 86.88 81 ILE A O 1
ATOM 646 N N . GLY A 1 82 ? 13.349 5.918 4.903 1.00 90.06 82 GLY A N 1
ATOM 647 C CA . GLY A 1 82 ? 12.844 6.497 6.148 1.00 90.06 82 GLY A CA 1
ATOM 648 C C . GLY A 1 82 ? 11.449 7.104 5.999 1.00 90.06 82 GLY A C 1
ATOM 649 O O . GLY A 1 82 ? 10.565 6.795 6.792 1.00 90.06 82 GLY A O 1
ATOM 650 N N . LEU A 1 83 ? 11.224 7.902 4.950 1.00 92.19 83 LEU A N 1
ATOM 651 C CA . LEU A 1 83 ? 9.916 8.506 4.676 1.00 92.19 83 LEU A CA 1
ATOM 652 C C . LEU A 1 83 ? 8.852 7.458 4.349 1.00 92.19 83 LEU A C 1
ATOM 654 O O . LEU A 1 83 ? 7.730 7.560 4.833 1.00 92.19 83 LEU A O 1
ATOM 658 N N . THR A 1 84 ? 9.207 6.426 3.582 1.00 91.56 84 THR A N 1
ATOM 659 C CA . THR A 1 84 ? 8.279 5.328 3.285 1.00 91.56 84 THR A CA 1
ATOM 660 C C . THR A 1 84 ? 7.924 4.578 4.556 1.00 91.56 84 THR A C 1
ATOM 662 O O . THR A 1 84 ? 6.749 4.408 4.844 1.00 91.56 84 THR A O 1
ATOM 665 N N . ALA A 1 85 ? 8.912 4.157 5.347 1.00 92.44 85 ALA A N 1
ATOM 666 C CA . ALA A 1 85 ? 8.660 3.449 6.597 1.00 92.44 85 ALA A CA 1
ATOM 667 C C . ALA A 1 85 ? 7.794 4.286 7.551 1.00 92.44 85 ALA A C 1
ATOM 669 O O . ALA A 1 85 ? 6.841 3.763 8.126 1.00 92.44 85 ALA A O 1
ATOM 670 N N . ALA A 1 86 ? 8.061 5.591 7.656 1.00 95.38 86 ALA A N 1
ATOM 671 C CA . ALA A 1 86 ? 7.230 6.507 8.428 1.00 95.38 86 ALA A CA 1
ATOM 672 C C . ALA A 1 86 ? 5.788 6.565 7.897 1.00 95.38 86 ALA A C 1
ATOM 674 O O . ALA A 1 86 ? 4.853 6.474 8.688 1.00 95.38 86 ALA A O 1
ATOM 675 N N . ALA A 1 87 ? 5.593 6.643 6.578 1.00 95.69 87 ALA A N 1
ATOM 676 C CA . ALA A 1 87 ? 4.268 6.631 5.959 1.00 95.69 87 ALA A CA 1
ATOM 677 C C . ALA A 1 87 ? 3.524 5.299 6.180 1.00 95.69 87 ALA A C 1
ATOM 679 O O . ALA A 1 87 ? 2.334 5.312 6.487 1.00 95.69 87 ALA A O 1
ATOM 680 N N . MET A 1 88 ? 4.215 4.157 6.101 1.00 94.75 88 MET A N 1
ATOM 681 C CA . MET A 1 88 ? 3.649 2.829 6.392 1.00 94.75 88 MET A CA 1
ATOM 682 C C . MET A 1 88 ? 3.170 2.750 7.848 1.00 94.75 88 MET A C 1
ATOM 684 O O . MET A 1 88 ? 2.041 2.345 8.114 1.00 94.75 88 MET A O 1
ATOM 688 N N . ILE A 1 89 ? 4.016 3.175 8.794 1.00 96.19 89 ILE A N 1
ATOM 689 C CA . ILE A 1 89 ? 3.687 3.194 10.227 1.00 96.19 89 ILE A CA 1
ATOM 690 C C . ILE A 1 89 ? 2.507 4.130 10.480 1.00 96.19 89 ILE A C 1
ATOM 692 O O . ILE A 1 89 ? 1.562 3.755 11.171 1.00 96.19 89 ILE A O 1
ATOM 696 N N . PHE A 1 90 ? 2.537 5.325 9.889 1.00 96.88 90 PHE A N 1
ATOM 697 C CA . PHE A 1 90 ? 1.454 6.292 10.002 1.00 96.88 90 PHE A CA 1
ATOM 698 C C . PHE A 1 90 ? 0.137 5.715 9.482 1.00 96.88 90 PHE A C 1
ATOM 700 O O . PHE A 1 90 ? -0.870 5.810 10.168 1.00 96.88 90 PHE A O 1
ATOM 707 N N . THR A 1 91 ? 0.149 5.044 8.331 1.00 96.25 91 THR A N 1
ATOM 708 C CA . THR A 1 91 ? -1.041 4.420 7.729 1.00 96.25 91 THR A CA 1
ATOM 709 C C . THR A 1 91 ? -1.711 3.424 8.670 1.00 96.25 91 THR A C 1
ATOM 711 O O . THR A 1 91 ? -2.931 3.437 8.804 1.00 96.25 91 THR A O 1
ATOM 714 N N . VAL A 1 92 ? -0.923 2.598 9.364 1.00 96.31 92 VAL A N 1
ATOM 715 C CA . VAL A 1 92 ? -1.452 1.630 10.337 1.00 96.31 92 VAL A CA 1
ATOM 716 C C . VAL A 1 92 ? -1.898 2.318 11.622 1.00 96.31 92 VAL A C 1
ATOM 718 O O . VAL A 1 92 ? -2.925 1.953 12.179 1.00 96.31 92 VAL A O 1
ATOM 721 N N . ALA A 1 93 ? -1.149 3.309 12.108 1.00 95.81 93 ALA A N 1
ATOM 722 C CA . ALA A 1 93 ? -1.440 3.988 13.368 1.00 95.81 93 ALA A CA 1
ATOM 723 C C . ALA A 1 93 ? -2.619 4.973 13.269 1.00 95.81 93 ALA A C 1
ATOM 725 O O . ALA A 1 93 ? -3.313 5.216 14.259 1.00 95.81 93 ALA A O 1
ATOM 726 N N . PHE A 1 94 ? -2.867 5.542 12.089 1.00 95.75 94 PHE A N 1
ATOM 727 C CA . PHE A 1 94 ? -3.826 6.627 11.898 1.00 95.75 94 PHE A CA 1
ATOM 728 C C . PHE A 1 94 ? -5.277 6.246 12.250 1.00 95.75 94 PHE A C 1
ATOM 730 O O . PHE A 1 94 ? -5.898 7.012 12.993 1.00 95.75 94 PHE A O 1
ATOM 737 N N . PRO A 1 95 ? -5.809 5.063 11.873 1.00 94.50 95 PRO A N 1
ATOM 738 C CA . PRO A 1 95 ? -7.131 4.598 12.314 1.00 94.50 95 PRO A CA 1
ATOM 739 C C . PRO A 1 95 ? -7.281 4.432 13.836 1.00 94.50 95 PRO A C 1
ATOM 741 O O . PRO A 1 95 ? -8.388 4.495 14.372 1.00 94.50 95 PRO A O 1
ATOM 744 N N . PHE A 1 96 ? -6.179 4.245 14.569 1.00 93.38 96 PHE A N 1
ATOM 745 C CA . PHE A 1 96 ? -6.204 4.166 16.034 1.00 93.38 96 PHE A CA 1
ATOM 746 C C . PHE A 1 96 ? -6.196 5.546 16.702 1.00 93.38 96 PHE A C 1
ATOM 748 O O . PHE A 1 96 ? -6.550 5.654 17.878 1.00 93.38 96 PHE A O 1
ATOM 755 N N . SER A 1 97 ? -5.834 6.598 15.965 1.00 95.44 97 SER A N 1
ATOM 756 C CA . SER A 1 97 ? -5.774 7.960 16.489 1.00 95.44 97 SER A CA 1
ATOM 757 C C . SER A 1 97 ? -7.172 8.581 16.669 1.00 95.44 97 SER A C 1
ATOM 759 O O . SER A 1 97 ? -8.088 8.280 15.896 1.00 95.44 97 SER A O 1
ATOM 761 N N . PRO A 1 98 ? -7.348 9.503 17.638 1.00 92.44 98 PRO A N 1
ATOM 762 C CA . PRO A 1 98 ? -8.594 10.255 17.792 1.00 92.44 98 PRO A CA 1
ATOM 763 C C . PRO A 1 98 ? -8.953 11.054 16.539 1.00 92.44 98 PRO A C 1
ATOM 765 O O . PRO A 1 98 ? -10.120 11.120 16.176 1.00 92.44 98 PRO A O 1
ATOM 768 N N . VAL A 1 99 ? -7.952 11.603 15.842 1.00 94.31 99 VAL A N 1
ATOM 769 C CA . VAL A 1 99 ? -8.152 12.359 14.597 1.00 94.31 99 VAL A CA 1
ATOM 770 C C . VAL A 1 99 ? -8.724 11.457 13.502 1.00 94.31 99 VAL A C 1
ATOM 772 O O . VAL A 1 99 ? -9.702 11.828 12.860 1.00 94.31 99 VAL A O 1
ATOM 775 N N . GLY A 1 100 ? -8.175 10.251 13.327 1.00 91.75 100 GLY A N 1
ATOM 776 C CA . GLY A 1 100 ? -8.695 9.273 12.367 1.00 91.75 100 GLY A CA 1
ATOM 777 C C . GLY A 1 100 ? -10.134 8.845 12.678 1.00 91.75 100 GLY A C 1
ATOM 778 O O . GLY A 1 100 ? -10.966 8.775 11.778 1.00 91.75 100 GLY A O 1
ATOM 779 N N . GLN A 1 101 ? -10.455 8.627 13.955 1.00 93.12 101 GLN A N 1
ATOM 780 C CA . GLN A 1 101 ? -11.796 8.206 14.385 1.00 93.12 101 GLN A CA 1
ATOM 781 C C . GLN A 1 101 ? -12.834 9.337 14.320 1.00 93.12 101 GLN A C 1
ATOM 783 O O . GLN A 1 101 ? -13.965 9.108 13.901 1.00 93.12 101 GLN A O 1
ATOM 788 N N . GLN A 1 102 ? -12.477 10.556 14.728 1.00 92.50 102 GLN A N 1
ATOM 789 C CA . GLN A 1 102 ? -13.427 11.666 14.853 1.00 92.50 102 GLN A CA 1
ATOM 790 C C . GLN A 1 102 ? -13.632 12.426 13.544 1.00 92.50 102 GLN A C 1
ATOM 792 O O . GLN A 1 102 ? -14.757 12.815 13.249 1.00 92.50 102 GLN A O 1
ATOM 797 N N . LEU A 1 103 ? -12.562 12.644 12.771 1.00 93.12 103 LEU A N 1
ATOM 798 C CA . LEU A 1 103 ? -12.621 13.452 11.551 1.00 93.12 103 LEU A CA 1
ATOM 799 C C . LEU A 1 103 ? -12.870 12.606 10.299 1.00 93.12 103 LEU A C 1
ATOM 801 O O . LEU A 1 103 ? -13.581 13.041 9.400 1.00 93.12 103 LEU A O 1
ATOM 805 N N . PHE A 1 104 ? -12.289 11.405 10.238 1.00 91.38 104 PHE A N 1
ATOM 806 C CA . PHE A 1 104 ? -12.379 10.520 9.069 1.00 91.38 104 PHE A CA 1
ATOM 807 C C . PHE A 1 104 ? -13.321 9.330 9.275 1.00 91.38 104 PHE A C 1
ATOM 809 O O . PHE A 1 104 ? -13.505 8.539 8.351 1.00 91.38 104 PHE A O 1
ATOM 816 N N . HIS A 1 105 ? -13.922 9.210 10.465 1.00 93.19 105 HIS A N 1
ATOM 817 C CA . HIS A 1 105 ? -14.817 8.112 10.842 1.00 93.19 105 HIS A CA 1
ATOM 818 C C . HIS A 1 105 ? -14.194 6.720 10.662 1.00 93.19 105 HIS A C 1
ATOM 820 O O . HIS A 1 105 ? -14.896 5.740 10.406 1.00 93.19 105 HIS A O 1
ATOM 826 N N . PHE A 1 106 ? -12.869 6.621 10.806 1.00 95.12 106 PHE A N 1
ATOM 827 C CA . PHE A 1 106 ? -12.189 5.338 10.745 1.00 95.12 106 PHE A CA 1
ATOM 828 C C . PHE A 1 106 ? -12.511 4.486 11.965 1.00 95.12 106 PHE A C 1
ATOM 830 O O . PHE A 1 106 ? -12.526 4.960 13.101 1.00 95.12 106 PHE A O 1
ATOM 837 N N . VAL A 1 107 ? -12.730 3.200 11.718 1.00 94.69 107 VAL A N 1
ATOM 838 C CA . VAL A 1 107 ? -12.902 2.203 12.775 1.00 94.69 107 VAL A CA 1
ATOM 839 C C . VAL A 1 107 ? -11.563 1.566 13.092 1.00 94.69 107 VAL A C 1
ATOM 841 O O . VAL A 1 107 ? -10.678 1.496 12.246 1.00 94.69 107 VAL A O 1
ATOM 844 N N . ARG A 1 108 ? -11.393 1.079 14.320 1.00 94.81 108 ARG A N 1
ATOM 845 C CA . ARG A 1 108 ? -10.169 0.361 14.687 1.00 94.81 108 ARG A CA 1
ATOM 846 C C . ARG A 1 108 ? -10.132 -0.966 13.925 1.00 94.81 108 ARG A C 1
ATOM 848 O O . ARG A 1 108 ? -11.026 -1.784 14.153 1.00 94.81 108 ARG A O 1
ATOM 855 N N . PRO A 1 109 ? -9.147 -1.187 13.039 1.00 93.56 109 PRO A N 1
ATOM 856 C CA . PRO A 1 109 ? -9.103 -2.409 12.260 1.00 93.56 109 PRO A CA 1
ATOM 857 C C . PRO A 1 109 ? -8.791 -3.600 13.165 1.00 93.56 109 PRO A C 1
ATOM 859 O O . PRO A 1 109 ? -7.954 -3.514 14.071 1.00 93.56 109 PRO A O 1
ATOM 862 N N . THR A 1 110 ? -9.482 -4.714 12.936 1.00 95.38 110 THR A N 1
ATOM 863 C CA . THR A 1 110 ? -9.221 -5.956 13.673 1.00 95.38 110 THR A CA 1
ATOM 864 C C . THR A 1 110 ? -7.891 -6.578 13.226 1.00 95.38 110 THR A C 1
ATOM 866 O O . THR A 1 110 ? -7.413 -6.287 12.125 1.00 95.38 110 THR A O 1
ATOM 869 N N . PRO A 1 111 ? -7.274 -7.457 14.038 1.00 95.19 111 PRO A N 1
ATOM 870 C CA . PRO A 1 111 ? -6.061 -8.167 13.630 1.00 95.19 111 PRO A CA 1
ATOM 871 C C . PRO A 1 111 ? -6.216 -8.895 12.287 1.00 95.19 111 PRO A C 1
ATOM 873 O O . PRO A 1 111 ? -5.344 -8.775 11.432 1.00 95.19 111 PRO A O 1
ATOM 876 N N . ASP A 1 112 ? -7.359 -9.548 12.057 1.00 94.88 112 ASP A N 1
ATOM 877 C CA . ASP A 1 112 ? -7.648 -10.254 10.801 1.00 94.88 112 ASP A CA 1
ATOM 878 C C . ASP A 1 112 ? -7.698 -9.305 9.597 1.00 94.88 112 ASP A C 1
ATOM 880 O O . ASP A 1 112 ? -7.172 -9.612 8.524 1.00 94.88 112 ASP A O 1
ATOM 884 N N . GLN A 1 113 ? -8.294 -8.121 9.777 1.00 94.88 113 GLN A N 1
ATOM 885 C CA . GLN A 1 113 ? -8.333 -7.083 8.751 1.00 94.88 113 GLN A CA 1
ATOM 886 C C . GLN A 1 113 ? -6.924 -6.580 8.426 1.00 94.88 113 GLN A C 1
ATOM 888 O O . GLN A 1 113 ? -6.560 -6.524 7.254 1.00 94.88 113 GLN A O 1
ATOM 893 N N . LEU A 1 114 ? -6.101 -6.295 9.441 1.00 95.88 114 LEU A N 1
ATOM 894 C CA . LEU A 1 114 ? -4.705 -5.893 9.241 1.00 95.88 114 LEU A CA 1
ATOM 895 C C . LEU A 1 114 ? -3.912 -6.967 8.489 1.00 95.88 114 LEU A C 1
ATOM 897 O O . LEU A 1 114 ? -3.216 -6.647 7.526 1.00 95.88 114 LEU A O 1
ATOM 901 N N . THR A 1 115 ? -4.043 -8.238 8.875 1.00 96.50 115 THR A N 1
ATOM 902 C CA . THR A 1 115 ? -3.402 -9.354 8.167 1.00 96.50 115 THR A CA 1
ATOM 903 C C . THR A 1 115 ? -3.827 -9.397 6.703 1.00 96.50 115 THR A C 1
ATOM 905 O O . THR A 1 115 ? -2.973 -9.507 5.824 1.00 96.50 115 THR A O 1
ATOM 908 N N . MET A 1 116 ? -5.121 -9.250 6.419 1.00 96.38 116 MET A N 1
ATOM 909 C CA . MET A 1 116 ? -5.634 -9.237 5.051 1.00 96.38 116 MET A CA 1
ATOM 910 C C . MET A 1 116 ? -5.110 -8.044 4.239 1.00 96.38 116 MET A C 1
ATOM 912 O O . MET A 1 116 ? -4.729 -8.209 3.082 1.00 96.38 116 MET A O 1
ATOM 916 N N . VAL A 1 117 ? -5.018 -6.858 4.845 1.00 96.69 117 VAL A N 1
ATOM 917 C CA . VAL A 1 117 ? -4.418 -5.672 4.218 1.00 96.69 117 VAL A CA 1
ATOM 918 C C . VAL A 1 117 ? -2.952 -5.920 3.854 1.00 96.69 117 VAL A C 1
ATOM 920 O O . VAL A 1 117 ? -2.549 -5.645 2.723 1.00 96.69 117 VAL A O 1
ATOM 923 N N . PHE A 1 118 ? -2.158 -6.496 4.763 1.00 96.38 118 PHE A N 1
ATOM 924 C CA . PHE A 1 118 ? -0.766 -6.847 4.470 1.00 96.38 118 PHE A CA 1
ATOM 925 C C . PHE A 1 118 ? -0.646 -7.917 3.380 1.00 96.38 118 PHE A C 1
ATOM 927 O O . PHE A 1 118 ? 0.241 -7.819 2.533 1.00 96.38 118 PHE A O 1
ATOM 934 N N . LEU A 1 119 ? -1.539 -8.912 3.361 1.00 97.12 119 LEU A N 1
ATOM 935 C CA . LEU A 1 119 ? -1.577 -9.934 2.312 1.00 97.12 119 LEU A CA 1
ATOM 936 C C . LEU A 1 119 ? -1.914 -9.336 0.943 1.00 97.12 119 LEU A C 1
ATOM 938 O O . LEU A 1 119 ? -1.249 -9.667 -0.038 1.00 97.12 119 LEU A O 1
ATOM 942 N N . LEU A 1 120 ? -2.892 -8.429 0.871 1.00 96.69 120 LEU A N 1
ATOM 943 C CA . LEU A 1 120 ? -3.236 -7.712 -0.359 1.00 96.69 120 LEU A CA 1
ATOM 944 C C . LEU A 1 120 ? -2.065 -6.858 -0.849 1.00 96.69 120 LEU A C 1
ATOM 946 O O . LEU A 1 120 ? -1.694 -6.948 -2.018 1.00 96.69 120 LEU A O 1
ATOM 950 N N . ALA A 1 121 ? -1.430 -6.098 0.044 1.00 95.62 121 ALA A N 1
ATOM 951 C CA . ALA A 1 121 ? -0.259 -5.291 -0.285 1.00 95.62 121 ALA A CA 1
ATOM 952 C C . ALA A 1 121 ? 0.917 -6.155 -0.785 1.00 95.62 121 ALA A C 1
ATOM 954 O O . ALA A 1 121 ? 1.530 -5.857 -1.812 1.00 95.62 121 ALA A O 1
ATOM 955 N N . ALA A 1 122 ? 1.210 -7.267 -0.104 1.00 94.31 122 ALA A N 1
ATOM 956 C CA . ALA A 1 122 ? 2.255 -8.203 -0.514 1.00 94.31 122 ALA A CA 1
ATOM 957 C C . ALA A 1 122 ? 1.935 -8.869 -1.863 1.00 94.31 122 ALA A C 1
ATOM 959 O O . ALA A 1 122 ? 2.812 -8.972 -2.724 1.00 94.31 122 ALA A O 1
ATOM 960 N N . GLY A 1 123 ? 0.680 -9.275 -2.072 1.00 95.06 123 GLY A N 1
ATOM 961 C CA . GLY A 1 123 ? 0.196 -9.818 -3.339 1.00 95.06 123 GLY A CA 1
ATOM 962 C C . GLY A 1 123 ? 0.332 -8.815 -4.483 1.00 95.06 123 GLY A C 1
ATOM 963 O O . GLY A 1 123 ? 0.805 -9.177 -5.560 1.00 95.06 123 GLY A O 1
ATOM 964 N N . TYR A 1 124 ? -0.001 -7.547 -4.235 1.00 93.75 124 TYR A N 1
ATOM 965 C CA . TYR A 1 124 ? 0.133 -6.461 -5.203 1.00 93.75 124 TYR A CA 1
ATOM 966 C C . TYR A 1 124 ? 1.592 -6.254 -5.603 1.00 93.75 124 TYR A C 1
ATOM 968 O O . TYR A 1 124 ? 1.929 -6.219 -6.789 1.00 93.75 124 TYR A O 1
ATOM 976 N N . PHE A 1 125 ? 2.487 -6.189 -4.616 1.00 90.69 125 PHE A N 1
ATOM 977 C CA . PHE A 1 125 ? 3.916 -6.067 -4.871 1.00 90.69 125 PHE A CA 1
ATOM 978 C C . PHE A 1 125 ? 4.459 -7.257 -5.671 1.00 90.69 125 PHE A C 1
ATOM 980 O O . PHE A 1 125 ? 5.193 -7.065 -6.641 1.00 90.69 125 PHE A O 1
ATOM 987 N N . ALA A 1 126 ? 4.058 -8.481 -5.319 1.00 90.62 126 ALA A N 1
ATOM 988 C CA . ALA A 1 126 ? 4.448 -9.683 -6.048 1.00 90.62 126 ALA A CA 1
ATOM 989 C C . ALA A 1 126 ? 3.954 -9.657 -7.504 1.00 90.62 126 ALA A C 1
ATOM 991 O O . ALA A 1 126 ? 4.734 -9.938 -8.416 1.00 90.62 126 ALA A O 1
ATOM 992 N N . ALA A 1 127 ? 2.697 -9.268 -7.737 1.00 90.75 127 ALA A N 1
ATOM 993 C CA . ALA A 1 127 ? 2.128 -9.123 -9.076 1.00 90.75 127 ALA A CA 1
ATOM 994 C C . ALA A 1 127 ? 2.906 -8.092 -9.910 1.00 90.75 127 ALA A C 1
ATOM 996 O O . ALA A 1 127 ? 3.298 -8.379 -11.043 1.00 90.75 127 ALA A O 1
ATOM 997 N N . ASN A 1 128 ? 3.219 -6.934 -9.325 1.00 87.06 128 ASN A N 1
ATOM 998 C CA . ASN A 1 128 ? 4.019 -5.898 -9.974 1.00 87.06 128 ASN A CA 1
ATOM 999 C C . ASN A 1 128 ? 5.442 -6.368 -10.313 1.00 87.06 128 ASN A C 1
ATOM 1001 O O . ASN A 1 128 ? 5.935 -6.124 -11.417 1.00 87.06 128 ASN A O 1
ATOM 1005 N N . GLU A 1 129 ? 6.115 -7.077 -9.406 1.00 83.75 129 GLU A N 1
ATOM 1006 C CA . GLU A 1 129 ? 7.454 -7.619 -9.664 1.00 83.75 129 GLU A CA 1
ATOM 1007 C C . GLU A 1 129 ? 7.446 -8.695 -10.762 1.00 83.75 129 GLU A C 1
ATOM 1009 O O . GLU A 1 129 ? 8.346 -8.725 -11.610 1.00 83.75 129 GLU A O 1
ATOM 1014 N N . LEU A 1 130 ? 6.431 -9.565 -10.786 1.00 85.12 130 LEU A N 1
ATOM 1015 C CA . LEU A 1 130 ? 6.246 -10.562 -11.846 1.00 85.12 130 LEU A CA 1
ATOM 1016 C C . LEU A 1 130 ? 6.001 -9.896 -13.198 1.00 85.12 130 LEU A C 1
ATOM 1018 O O . LEU A 1 130 ? 6.608 -10.284 -14.200 1.00 85.12 130 LEU A O 1
ATOM 1022 N N . LEU A 1 131 ? 5.177 -8.852 -13.217 1.00 82.44 131 LEU A N 1
ATOM 1023 C CA . LEU A 1 131 ? 4.885 -8.099 -14.422 1.00 82.44 131 LEU A CA 1
ATOM 1024 C C . LEU A 1 131 ? 6.142 -7.436 -14.991 1.00 82.44 131 LEU A C 1
ATOM 1026 O O . LEU A 1 131 ? 6.419 -7.556 -16.184 1.00 82.44 131 LEU A O 1
ATOM 1030 N N . LYS A 1 132 ? 6.961 -6.806 -14.141 1.00 75.44 132 LYS A N 1
ATOM 1031 C CA . LYS A 1 132 ? 8.241 -6.228 -14.571 1.00 75.44 132 LYS A CA 1
ATOM 1032 C C . LYS A 1 132 ? 9.181 -7.277 -15.151 1.00 75.44 132 LYS A C 1
ATOM 1034 O O . LYS A 1 132 ? 9.817 -7.017 -16.171 1.00 75.44 132 LYS A O 1
ATOM 1039 N N . LYS A 1 133 ? 9.262 -8.467 -14.545 1.00 77.19 133 LYS A N 1
ATOM 1040 C CA . LYS A 1 133 ? 10.049 -9.583 -15.099 1.00 77.19 133 LYS A CA 1
ATOM 1041 C C . LYS A 1 133 ? 9.545 -9.986 -16.484 1.00 77.19 133 LYS A C 1
ATOM 1043 O O . LYS A 1 133 ? 10.362 -10.197 -17.378 1.00 77.19 133 LYS A O 1
ATOM 1048 N N . TRP A 1 134 ? 8.229 -10.069 -16.669 1.00 75.31 134 TRP A N 1
ATOM 1049 C CA . TRP A 1 134 ? 7.620 -10.433 -17.947 1.00 75.31 134 TRP A CA 1
ATOM 1050 C C . TRP A 1 134 ? 7.889 -9.380 -19.031 1.00 75.31 134 TRP A C 1
ATOM 1052 O O . TRP A 1 134 ? 8.394 -9.715 -20.102 1.00 75.31 134 TRP A O 1
ATOM 1062 N N . VAL A 1 135 ? 7.680 -8.096 -18.721 1.00 70.88 135 VAL A N 1
ATOM 1063 C CA . VAL A 1 135 ? 7.966 -6.975 -19.634 1.00 70.88 135 VAL A CA 1
ATOM 1064 C C . VAL A 1 135 ? 9.456 -6.894 -19.979 1.00 70.88 135 VAL A C 1
ATOM 1066 O O . VAL A 1 135 ? 9.803 -6.700 -21.142 1.00 70.88 135 VAL A O 1
ATOM 1069 N N . HIS A 1 136 ? 10.349 -7.079 -19.002 1.00 69.00 136 HIS A N 1
ATOM 1070 C CA . HIS A 1 136 ? 11.794 -7.079 -19.243 1.00 69.00 136 HIS A CA 1
ATOM 1071 C C . HIS A 1 136 ? 12.219 -8.239 -20.153 1.00 69.00 136 HIS A C 1
ATOM 1073 O O . HIS A 1 136 ? 12.973 -8.023 -21.099 1.00 69.00 136 HIS A O 1
ATOM 1079 N N . LYS A 1 137 ? 11.683 -9.447 -19.923 1.00 65.50 137 LYS A N 1
ATOM 1080 C CA . LYS A 1 137 ? 11.943 -10.626 -20.762 1.00 65.50 137 LYS A CA 1
ATOM 1081 C C . LYS A 1 137 ? 11.474 -10.428 -22.207 1.00 65.50 137 LYS A C 1
ATOM 1083 O O . LYS A 1 137 ? 12.157 -10.865 -23.121 1.00 65.50 137 LYS A O 1
ATOM 1088 N N . MET A 1 138 ? 10.339 -9.763 -22.432 1.00 59.16 138 MET A N 1
ATOM 1089 C CA . MET A 1 138 ? 9.860 -9.481 -23.793 1.00 59.16 138 MET A CA 1
ATOM 1090 C C . MET A 1 138 ? 10.691 -8.421 -24.529 1.00 59.16 138 MET A C 1
ATOM 1092 O O . MET A 1 138 ? 10.736 -8.425 -25.755 1.00 59.16 138 MET A O 1
ATOM 1096 N N . ARG A 1 139 ? 11.335 -7.500 -23.802 1.00 56.62 139 ARG A N 1
ATOM 1097 C CA . ARG A 1 139 ? 12.130 -6.406 -24.385 1.00 56.62 139 ARG A CA 1
ATOM 1098 C C . ARG A 1 139 ? 13.573 -6.780 -24.720 1.00 56.62 139 ARG A C 1
ATOM 1100 O O . ARG A 1 139 ? 14.203 -6.055 -25.483 1.00 56.62 139 ARG A O 1
ATOM 1107 N N . VAL A 1 140 ? 14.090 -7.872 -24.161 1.00 46.06 140 VAL A N 1
ATOM 1108 C CA . VAL A 1 140 ? 15.439 -8.388 -24.428 1.00 46.06 140 VAL A CA 1
ATOM 1109 C C . VAL A 1 140 ? 15.300 -9.826 -24.941 1.00 46.06 140 VAL A C 1
ATOM 1111 O O . VAL A 1 140 ? 15.313 -10.754 -24.129 1.00 46.06 140 VAL A O 1
ATOM 1114 N N . PRO A 1 141 ? 15.092 -10.041 -26.256 1.00 35.56 141 PRO A N 1
ATOM 1115 C CA . PRO A 1 141 ? 15.213 -11.377 -26.823 1.00 35.56 141 PRO A CA 1
ATOM 1116 C C . PRO A 1 141 ? 16.678 -11.824 -26.706 1.00 35.56 141 PRO A C 1
ATOM 1118 O O . PRO A 1 141 ? 17.587 -11.016 -26.910 1.00 35.56 141 PRO A O 1
ATOM 1121 N N . ALA A 1 142 ? 16.873 -13.077 -26.289 1.00 37.41 142 ALA A N 1
ATOM 1122 C CA . ALA A 1 142 ? 18.178 -13.732 -26.218 1.00 37.41 142 ALA A CA 1
ATOM 1123 C C . ALA A 1 142 ? 18.831 -13.855 -27.601 1.00 37.41 142 ALA A C 1
ATOM 1125 O O . ALA A 1 142 ? 18.072 -14.006 -28.587 1.00 37.41 142 ALA A O 1
#

Sequence (142 aa):
PEDLRQPKKQRTGEIILAATILGVVSTIFDFATFFIFKGQGEQALQTNWFMVSIFTELLLLFSIRAAGPFWKALRPSSSVIGLTAAAMIFTVAFPFSPVGQQLFHFVRPTPDQLTMVFLLAAGYFAANELLKKWVHKMRVPA

Foldseek 3Di:
DVCVPDPPPPPVVVVVVLVVVLVVLVVVLLVVLCVVCVVVDPQQSVLLSQLLVLLLVLLVVCLVQALAQSVPRDDDPPVSVVVSVVSNVCSLCQLVDPCCCPVVVHHNHDPVSVVVSVVSSVVSSVVSSVVRVVVVPVVDPD

pLDDT: mean 83.8, std 15.53, range [35.56, 97.12]

Secondary structure (DSSP, 8-state):
--TTSS-----HHHHHHHHHHHHHHHHHHHHHHHHHHTTS-HHHHHHHHHHHHHHHHHHHHHHHH-SS-GGGSPPPPHHHHHHHHHHHHHHHHGGGSHHHHHHS-PPPPPHHHHHHHHHHHHHHHHHHHHHHHHHHHHHS--